Protein AF-A0A5C6N2L9-F1 (afdb_monomer)

Foldseek 3Di:
DDDPPCPLVVLVPDDPVVLVVCVVVPVDDPPDDPVCSVCVNVVVVVVVCCVCVVVVDDPPDPPDDDDQDDPNHGDDVVVVVVCVVCVCVVVVVVVVVVVCVVVVVVVVVVVVVVVVVVVVVVVVVVVVVVVVVVVVVVVVVVVVVVVDDDDPPPPVPPPDDDDDDDDD

Organism: NCBI:txid433684

Radius of gyration: 54.9 Å; Cα contacts (8 Å, |Δi|>4): 25; chains: 1; bounding box: 140×60×116 Å

InterPro domains:
  IPR000407 Nucleoside phosphatase GDA1/CD39 [PF01150] (8-91)
  IPR000407 Nucleoside phosphatase GDA1/CD39 [PTHR11782] (9-87)

Secondary structure (DSSP, 8-state):
------HHHHHHHS-HHHHHHHHHTT-S-TT--HHHHHHHHHHHHHHHHIIIIIS---TT-TT----SEETTEE--HHHHHHHHHTTTHHHHHHHHHHHHHHHHHHHHHHHHHHHHHHHHHHHHHHHHHHHHHHHHHHHHHHHHHHTS----TTSGGGS----PPP--

Solvent-accessible surface area (backbone atoms only — not comparable to full-atom values): 10500 Å² total; per-residue (Å²): 135,84,85,82,83,44,72,63,62,58,56,60,70,49,58,67,66,61,55,50,50,42,50,76,70,59,76,55,64,95,85,66,45,74,69,54,64,70,43,44,53,57,53,54,52,51,51,51,44,46,41,41,71,64,69,59,44,61,95,82,60,80,85,75,77,92,74,78,53,60,94,91,34,72,81,57,68,63,60,56,51,50,53,64,74,49,63,59,57,70,54,52,57,58,50,50,55,56,52,50,60,65,49,50,64,54,50,55,59,52,54,58,55,53,50,53,52,53,51,51,52,51,53,54,53,51,49,51,52,51,51,50,52,51,49,49,49,50,49,51,50,50,52,47,64,73,59,56,92,76,80,75,82,75,72,69,77,79,75,80,81,89,83,87,83,83,89,135

Sequence (168 aa):
MGHKTCSRKDYCSTQWKTLRERFHSGLYASHADLHRLKYQCFKSAWMYEVLHSGFSFPAGYKNLKTALLVYDKEVQWTLGAILYRTRFLPLRDIQQDSLRGVHSHWRHSFFVNNHYLFLACFFIVLLSIILYVLRLRRIHRRSAQLYTPSSVPWLEAGLRSPTLPVSL

Structure (mmCIF, N/CA/C/O backbone):
data_AF-A0A5C6N2L9-F1
#
_entry.id   AF-A0A5C6N2L9-F1
#
loop_
_atom_site.group_PDB
_atom_site.id
_atom_site.type_symbol
_atom_site.label_atom_id
_atom_site.label_alt_id
_atom_site.label_comp_id
_atom_site.label_asym_id
_atom_site.label_entity_id
_atom_site.label_seq_id
_atom_site.pdbx_PDB_ins_code
_atom_site.Cartn_x
_atom_site.Cartn_y
_atom_site.Cartn_z
_atom_site.occupancy
_atom_site.B_iso_or_equiv
_atom_site.auth_seq_id
_atom_site.auth_comp_id
_atom_site.auth_asym_id
_atom_site.auth_atom_id
_atom_site.pdbx_PDB_model_num
ATOM 1 N N . MET A 1 1 ? -24.806 -21.849 20.744 1.00 31.11 1 MET A N 1
ATOM 2 C CA . MET A 1 1 ? -23.356 -21.553 20.833 1.00 31.11 1 MET A CA 1
ATOM 3 C C . MET A 1 1 ? -23.140 -20.076 20.533 1.00 31.11 1 MET A C 1
ATOM 5 O O . MET A 1 1 ? -23.428 -19.640 19.429 1.00 31.11 1 MET A O 1
ATOM 9 N N . GLY A 1 2 ? -22.788 -19.288 21.552 1.00 33.97 2 GLY A N 1
ATOM 10 C CA . GLY A 1 2 ? -22.858 -17.824 21.519 1.00 33.97 2 GLY A CA 1
ATOM 11 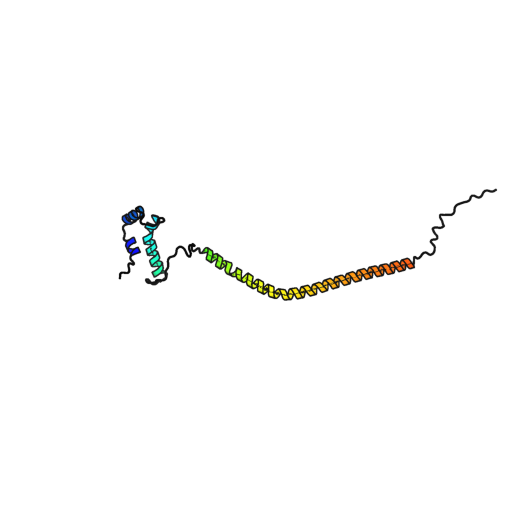C C . GLY A 1 2 ? -21.737 -17.166 20.716 1.00 33.97 2 GLY A C 1
ATOM 12 O O . GLY A 1 2 ? -20.567 -17.255 21.081 1.00 33.97 2 GLY A O 1
ATOM 13 N N . HIS A 1 3 ? -22.112 -16.445 19.661 1.00 37.03 3 HIS A N 1
ATOM 14 C CA . HIS A 1 3 ? -21.251 -15.472 18.997 1.00 37.03 3 HIS A CA 1
ATOM 15 C C . HIS A 1 3 ? -20.959 -14.314 19.967 1.00 37.03 3 HIS A C 1
ATOM 17 O O . HIS A 1 3 ? -21.751 -13.385 20.102 1.00 37.03 3 HIS A O 1
ATOM 23 N N . LYS A 1 4 ? -19.821 -14.356 20.669 1.00 39.03 4 LYS A N 1
ATOM 24 C CA . LYS A 1 4 ? -19.314 -13.210 21.437 1.00 39.03 4 LYS A CA 1
ATOM 25 C C . LYS A 1 4 ? -18.747 -12.156 20.478 1.00 39.03 4 LYS A C 1
ATOM 27 O O . LYS A 1 4 ? -17.543 -12.074 20.277 1.00 39.03 4 LYS A O 1
ATOM 32 N N . THR A 1 5 ? -19.606 -11.318 19.907 1.00 44.16 5 THR A N 1
ATOM 33 C CA . THR A 1 5 ? -19.215 -10.102 19.164 1.00 44.16 5 THR A CA 1
ATOM 34 C C . THR A 1 5 ? -19.224 -8.849 20.056 1.00 44.16 5 THR A C 1
ATOM 36 O O . THR A 1 5 ? -19.553 -7.757 19.595 1.00 44.16 5 THR A O 1
ATOM 39 N N . CYS A 1 6 ? -18.881 -8.977 21.345 1.00 53.44 6 CYS A N 1
ATOM 40 C CA . CYS A 1 6 ? -19.009 -7.886 22.326 1.00 53.44 6 CYS A CA 1
ATOM 41 C C . CYS A 1 6 ? -17.710 -7.132 22.669 1.00 53.44 6 CYS A C 1
ATOM 43 O O . CYS A 1 6 ? -17.770 -6.152 23.398 1.00 53.44 6 CYS A O 1
ATOM 45 N N . SER A 1 7 ? -16.556 -7.464 22.074 1.00 73.38 7 SER A N 1
ATOM 46 C CA . SER A 1 7 ? -15.261 -6.855 22.453 1.00 73.38 7 SER A CA 1
ATOM 47 C C . SER A 1 7 ? -15.234 -5.311 22.417 1.00 73.38 7 SER A C 1
ATOM 49 O O . SER A 1 7 ? -14.683 -4.690 23.324 1.00 73.38 7 SER A O 1
ATOM 51 N N . ARG A 1 8 ? -15.878 -4.663 21.431 1.00 85.44 8 ARG A N 1
ATOM 52 C CA . ARG A 1 8 ? -15.976 -3.189 21.377 1.00 85.44 8 ARG A CA 1
ATOM 53 C C . ARG A 1 8 ? -16.974 -2.624 22.388 1.00 85.44 8 ARG A C 1
ATOM 55 O O . ARG A 1 8 ? -16.674 -1.633 23.048 1.00 85.44 8 ARG A O 1
ATOM 62 N N . LYS A 1 9 ? -18.176 -3.207 22.448 1.00 85.62 9 LYS A N 1
ATOM 63 C CA . LYS A 1 9 ? -19.269 -2.715 23.301 1.00 85.62 9 LYS A CA 1
ATOM 64 C C . LYS A 1 9 ? -18.861 -2.792 24.772 1.00 85.62 9 LYS A C 1
ATOM 66 O O . LYS A 1 9 ? -18.975 -1.787 25.461 1.00 85.62 9 LYS A O 1
ATOM 71 N N . ASP A 1 10 ? -18.259 -3.909 25.174 1.00 88.19 10 ASP A N 1
ATOM 72 C CA . ASP A 1 10 ? -17.764 -4.145 26.533 1.00 88.19 10 ASP A CA 1
ATOM 73 C C . ASP A 1 10 ? -16.621 -3.185 26.902 1.00 88.19 10 ASP A C 1
ATOM 75 O O . ASP A 1 10 ? -16.559 -2.662 28.016 1.00 88.19 10 ASP A O 1
ATOM 79 N N . TYR A 1 11 ? -15.718 -2.903 25.954 1.00 88.06 11 TYR A N 1
ATOM 80 C CA . TYR A 1 11 ? -14.638 -1.940 26.165 1.00 88.06 11 TYR A CA 1
ATOM 81 C C . TYR A 1 11 ? -15.181 -0.516 26.361 1.00 88.06 11 TYR A C 1
ATOM 83 O O . TYR A 1 11 ? -14.800 0.164 27.310 1.00 88.06 11 TYR A O 1
ATOM 91 N N . CYS A 1 12 ? -16.097 -0.074 25.494 1.00 89.75 12 CYS A N 1
ATOM 92 C CA . CYS A 1 12 ? -16.694 1.262 25.555 1.00 89.75 12 CYS A CA 1
ATOM 93 C C . CYS A 1 12 ? -17.600 1.473 26.780 1.00 89.75 12 CYS A C 1
ATOM 95 O O . CYS A 1 12 ? -17.734 2.605 27.233 1.00 89.75 12 CYS A O 1
ATOM 97 N N . SER A 1 13 ? -18.219 0.416 27.315 1.00 91.19 13 SER A N 1
ATOM 98 C CA . SER A 1 13 ? -19.057 0.490 28.519 1.00 91.19 13 SER A CA 1
ATOM 99 C C . SER A 1 13 ? -18.264 0.406 29.827 1.00 91.19 13 SER A C 1
ATOM 101 O O . SER A 1 13 ? -18.832 0.600 30.900 1.00 91.19 13 SER A O 1
ATOM 103 N N . THR A 1 14 ? -16.965 0.094 29.773 1.00 90.56 14 THR A N 1
ATOM 104 C CA . THR A 1 14 ? -16.119 0.026 30.969 1.00 90.56 14 THR A CA 1
ATOM 105 C C . THR A 1 14 ? -15.788 1.437 31.462 1.00 90.56 14 THR A C 1
ATOM 107 O O . THR A 1 14 ? -15.402 2.309 30.683 1.00 90.56 14 THR A O 1
ATOM 110 N N . GLN A 1 15 ? -15.891 1.667 32.774 1.00 91.94 15 GLN A N 1
ATOM 111 C CA . GLN A 1 15 ? -15.541 2.958 33.364 1.00 91.94 15 GLN A CA 1
ATOM 112 C C . GLN A 1 15 ? -14.067 3.311 33.126 1.00 91.94 15 GLN A C 1
ATOM 114 O O . GLN A 1 15 ? -13.169 2.476 33.253 1.00 91.94 15 GLN A O 1
ATOM 119 N N . TRP A 1 16 ? -13.809 4.592 32.859 1.00 89.69 16 TRP A N 1
ATOM 120 C CA . TRP A 1 16 ? -12.464 5.097 32.579 1.00 89.69 16 TRP A CA 1
ATOM 121 C C . TRP A 1 16 ? -11.453 4.818 33.703 1.00 89.69 16 TRP A C 1
ATOM 123 O O . TRP A 1 16 ? -10.299 4.504 33.417 1.00 89.69 16 TRP A O 1
ATOM 133 N N . LYS A 1 17 ? -11.884 4.877 34.972 1.00 90.38 17 LYS A N 1
ATOM 134 C CA . LYS A 1 17 ? -11.036 4.542 36.129 1.00 90.38 17 LYS A CA 1
ATOM 135 C C . LYS A 1 17 ? -10.517 3.105 36.039 1.00 90.38 17 LYS A C 1
ATOM 137 O O . LYS A 1 17 ? -9.310 2.897 36.047 1.00 90.38 17 LYS A O 1
ATOM 142 N N . THR A 1 18 ? -11.414 2.148 35.806 1.00 89.69 18 THR A N 1
ATOM 143 C CA . THR A 1 18 ? -11.075 0.729 35.634 1.00 89.69 18 THR A CA 1
ATOM 144 C C . THR A 1 18 ? -10.181 0.488 34.416 1.00 89.69 18 THR A C 1
ATOM 146 O O . THR A 1 18 ? -9.257 -0.319 34.475 1.00 89.69 18 THR A O 1
ATOM 149 N N . LEU A 1 19 ? -10.414 1.190 33.300 1.00 87.50 19 LEU A N 1
ATOM 150 C CA . LEU A 1 19 ? -9.546 1.094 32.118 1.00 87.50 19 LEU A CA 1
ATOM 151 C C . LEU A 1 19 ? -8.124 1.579 32.418 1.00 87.50 19 LEU A C 1
ATOM 153 O O . LEU A 1 19 ? -7.161 0.943 31.989 1.00 87.50 19 LEU A O 1
ATOM 157 N N . ARG A 1 20 ? -7.996 2.679 33.165 1.00 87.81 20 ARG A N 1
ATOM 158 C CA . ARG A 1 20 ? -6.713 3.254 33.575 1.00 87.81 20 ARG A CA 1
ATOM 159 C C . ARG A 1 20 ? -5.994 2.371 34.600 1.00 87.81 20 ARG A C 1
ATOM 161 O O . ARG A 1 20 ? -4.796 2.166 34.468 1.00 87.81 20 ARG A O 1
ATOM 168 N N . GLU A 1 21 ? -6.705 1.796 35.563 1.00 89.00 21 GLU A N 1
ATOM 169 C CA . GLU A 1 21 ? -6.143 0.823 36.513 1.00 89.00 21 GLU A CA 1
ATOM 170 C C . GLU A 1 21 ? -5.583 -0.407 35.791 1.00 89.00 21 GLU A C 1
ATOM 172 O O . GLU A 1 21 ? -4.426 -0.759 36.000 1.00 89.00 21 GLU A O 1
ATOM 177 N N . ARG A 1 22 ? -6.348 -0.992 34.854 1.00 86.38 22 ARG A N 1
ATOM 178 C CA . ARG A 1 22 ? -5.884 -2.109 34.006 1.00 86.38 22 ARG A CA 1
ATOM 179 C C . ARG A 1 22 ? -4.661 -1.743 33.163 1.00 86.38 22 ARG A C 1
ATOM 181 O O . ARG A 1 22 ? -3.830 -2.592 32.856 1.00 86.38 22 ARG A O 1
ATOM 188 N N . PHE A 1 23 ? -4.563 -0.478 32.765 1.00 85.44 23 PHE A N 1
ATOM 189 C CA . PHE A 1 23 ? -3.406 0.036 32.047 1.00 85.44 23 PHE A CA 1
ATOM 190 C C . PHE A 1 23 ? -2.163 0.096 32.928 1.00 85.44 23 PHE A C 1
ATOM 192 O O . PHE A 1 23 ? -1.119 -0.422 32.541 1.00 85.44 23 PHE A O 1
ATOM 199 N N . HIS A 1 24 ? -2.291 0.644 34.135 1.00 82.75 24 HIS A N 1
ATOM 200 C CA . HIS A 1 24 ? -1.194 0.690 35.099 1.00 82.75 24 HIS A CA 1
ATOM 201 C C . HIS A 1 24 ? -0.770 -0.698 35.592 1.00 82.75 24 HIS A C 1
ATOM 203 O O . HIS A 1 24 ? 0.404 -0.896 35.883 1.00 82.75 24 HIS A O 1
ATOM 209 N N . SER A 1 25 ? -1.683 -1.671 35.629 1.00 84.94 25 SER A N 1
ATOM 210 C CA . SER A 1 25 ? -1.371 -3.058 35.984 1.00 84.94 25 SER A CA 1
ATOM 211 C C . SER A 1 25 ? -0.763 -3.879 34.836 1.00 84.94 25 SER A C 1
ATOM 213 O O . SER A 1 25 ? -0.617 -5.090 34.976 1.00 84.94 25 SER A O 1
ATOM 215 N N . GLY A 1 26 ? -0.456 -3.264 33.686 1.00 80.56 26 GLY A N 1
ATOM 216 C CA . GLY A 1 26 ? 0.231 -3.926 32.572 1.00 80.56 26 GLY A CA 1
ATOM 217 C C . GLY A 1 26 ? -0.613 -4.930 31.777 1.00 80.56 26 GLY A C 1
ATOM 218 O O . GLY A 1 26 ? -0.050 -5.779 31.095 1.00 80.56 26 GLY A O 1
ATOM 219 N N . LEU A 1 27 ? -1.953 -4.858 31.827 1.00 78.44 27 LEU A N 1
ATOM 220 C CA . LEU A 1 27 ? -2.828 -5.789 31.086 1.00 78.44 27 LEU A CA 1
ATOM 221 C C . LEU A 1 27 ? -2.903 -5.526 29.569 1.00 78.44 27 LEU A C 1
ATOM 223 O O . LEU A 1 27 ? -3.521 -6.308 28.845 1.00 78.44 27 LEU A O 1
ATOM 227 N N . TYR A 1 28 ? -2.320 -4.433 29.074 1.00 78.25 28 TYR A N 1
ATOM 228 C CA . TYR A 1 28 ? -2.275 -4.118 27.645 1.00 78.25 28 TYR A CA 1
ATOM 229 C C . TYR A 1 28 ? -0.873 -4.333 27.076 1.00 78.25 28 TYR A C 1
ATOM 231 O O . TYR A 1 28 ? 0.113 -4.379 27.805 1.00 78.25 28 TYR A O 1
ATOM 239 N N . ALA A 1 29 ? -0.787 -4.459 25.750 1.00 71.75 29 ALA A N 1
ATOM 240 C CA . ALA A 1 29 ? 0.487 -4.615 25.061 1.00 71.75 29 ALA A CA 1
ATOM 241 C C . ALA A 1 29 ? 1.459 -3.473 25.409 1.00 71.75 29 ALA A C 1
ATOM 243 O O . ALA A 1 29 ? 1.038 -2.329 25.570 1.00 71.75 29 ALA A O 1
ATOM 244 N N . SER A 1 30 ? 2.758 -3.776 25.452 1.00 64.88 30 SER A N 1
ATOM 245 C CA . SER A 1 30 ? 3.835 -2.861 25.872 1.00 64.88 30 SER A CA 1
ATOM 246 C C . SER A 1 30 ? 3.909 -1.532 25.107 1.00 64.88 30 SER A C 1
ATOM 248 O O . SER A 1 30 ? 4.495 -0.576 25.593 1.00 64.88 30 SER A O 1
ATOM 250 N N . HIS A 1 31 ? 3.302 -1.466 23.923 1.00 63.09 31 HIS A N 1
ATOM 251 C CA . HIS A 1 31 ? 3.239 -0.289 23.054 1.00 63.09 31 HIS A CA 1
ATOM 252 C C . HIS A 1 31 ? 1.917 0.495 23.178 1.00 63.09 31 HIS A C 1
ATOM 254 O O . HIS A 1 31 ? 1.601 1.343 22.338 1.00 63.09 31 HIS A O 1
ATOM 260 N N . ALA A 1 32 ? 1.051 0.139 24.125 1.00 73.56 32 ALA A N 1
ATOM 261 C CA . ALA A 1 32 ? -0.175 0.877 24.362 1.00 73.56 32 ALA A CA 1
ATOM 262 C C . ALA A 1 32 ? 0.157 2.148 25.149 1.00 73.56 32 ALA A C 1
ATOM 264 O O . ALA A 1 32 ? 0.631 2.078 26.273 1.00 73.56 32 ALA A O 1
ATOM 265 N N . ASP A 1 33 ? -0.139 3.309 24.571 1.00 79.62 33 ASP A N 1
ATOM 266 C CA . ASP A 1 33 ? -0.062 4.584 25.284 1.00 79.62 33 ASP A CA 1
ATOM 267 C C . ASP A 1 33 ? -1.429 4.974 25.853 1.00 79.62 33 ASP A C 1
ATOM 269 O O . ASP A 1 33 ? -2.481 4.587 25.327 1.00 79.62 33 ASP A O 1
ATOM 273 N N . LEU A 1 34 ? -1.445 5.856 26.857 1.00 82.25 34 LEU A N 1
ATOM 274 C CA . LEU A 1 34 ? -2.685 6.434 27.395 1.00 82.25 34 LEU A CA 1
ATOM 275 C C . LEU A 1 34 ? -3.541 7.091 26.292 1.00 82.25 34 LEU A C 1
ATOM 277 O O . LEU A 1 34 ? -4.773 7.033 26.320 1.00 82.25 34 LEU A O 1
ATOM 281 N N . HIS A 1 35 ? -2.886 7.675 25.284 1.00 83.88 35 HIS A N 1
ATOM 282 C CA . HIS A 1 35 ? -3.542 8.235 24.105 1.00 83.88 35 HIS A CA 1
ATOM 283 C C . HIS A 1 35 ? -4.296 7.161 23.306 1.00 83.88 35 HIS A C 1
ATOM 285 O O . HIS A 1 35 ? -5.447 7.360 22.911 1.00 83.88 35 HIS A O 1
ATOM 291 N N . ARG A 1 36 ? -3.684 5.987 23.110 1.00 81.56 36 ARG A N 1
ATOM 292 C CA . ARG A 1 36 ? -4.316 4.852 22.432 1.00 81.56 36 ARG A CA 1
ATOM 293 C C . ARG A 1 36 ? -5.531 4.361 23.218 1.00 81.56 36 ARG A C 1
ATOM 295 O O . ARG A 1 36 ? -6.580 4.165 22.614 1.00 81.56 36 ARG A O 1
ATOM 302 N N . LEU A 1 37 ? -5.424 4.274 24.547 1.00 84.25 37 LEU A N 1
ATOM 303 C CA . LEU A 1 37 ? -6.517 3.862 25.435 1.00 84.25 37 LEU A CA 1
ATOM 304 C C . LEU A 1 37 ? -7.732 4.804 25.346 1.00 84.25 37 LEU A C 1
ATOM 306 O O . LEU A 1 37 ? -8.866 4.339 25.208 1.00 84.25 37 LEU A O 1
ATOM 310 N N . LYS A 1 38 ? -7.493 6.124 25.366 1.00 87.44 38 LYS A N 1
ATOM 311 C CA . LYS A 1 38 ? -8.538 7.161 25.300 1.00 87.44 38 LYS A CA 1
ATOM 312 C C . LYS A 1 38 ? -9.338 7.099 23.997 1.00 87.44 38 LYS A C 1
ATOM 314 O O . LYS A 1 38 ? -10.564 7.161 24.022 1.00 87.44 38 LYS A O 1
ATOM 319 N N . TYR A 1 39 ? -8.657 6.970 22.859 1.00 88.50 39 TYR A N 1
ATOM 320 C CA . TYR A 1 39 ? -9.307 7.036 21.545 1.00 88.50 39 TYR A CA 1
ATOM 321 C C . TYR A 1 39 ? -9.756 5.681 20.995 1.00 88.50 39 TYR A C 1
ATOM 323 O O . TYR A 1 39 ? -10.388 5.641 19.942 1.00 88.50 39 TYR A O 1
ATOM 331 N N . GLN A 1 40 ? -9.480 4.576 21.687 1.00 89.19 40 GLN A N 1
ATOM 332 C CA . GLN A 1 40 ? -9.817 3.229 21.224 1.00 89.19 40 GLN A CA 1
ATOM 333 C C . GLN A 1 40 ? -11.320 3.051 20.941 1.00 89.19 40 GLN A C 1
ATOM 335 O O . GLN A 1 40 ? -11.689 2.499 19.902 1.00 89.19 40 GLN A O 1
ATOM 340 N N . CYS A 1 41 ? -12.198 3.541 21.827 1.00 91.31 41 CYS A N 1
ATOM 341 C CA . CYS A 1 41 ? -13.648 3.418 21.636 1.00 91.31 41 CYS A CA 1
ATOM 342 C C . CYS A 1 41 ? -14.120 4.200 20.399 1.00 91.31 41 CYS A C 1
ATOM 344 O O . CYS A 1 41 ? -14.814 3.652 19.545 1.00 91.31 41 CYS A O 1
ATOM 346 N N . PHE A 1 42 ? -13.663 5.447 20.253 1.00 92.75 42 PHE A N 1
ATOM 347 C CA . PHE A 1 42 ? -13.988 6.273 19.093 1.00 92.75 42 PHE A CA 1
ATOM 348 C C . PHE A 1 42 ? -13.455 5.666 17.790 1.00 92.75 42 PHE A C 1
ATOM 350 O O . PHE A 1 42 ? -14.219 5.457 16.856 1.00 92.75 42 PHE A O 1
ATOM 357 N N . LYS A 1 43 ? -12.164 5.310 17.736 1.00 93.06 43 LYS A N 1
ATOM 358 C CA . LYS A 1 43 ? -11.528 4.748 16.533 1.00 93.06 43 LYS A CA 1
ATOM 359 C C . LYS A 1 43 ? -12.191 3.450 16.081 1.00 93.06 43 LYS A C 1
ATOM 361 O O . LYS A 1 43 ? -12.364 3.245 14.886 1.00 93.06 43 LYS A O 1
ATOM 366 N N . SER A 1 44 ? -12.573 2.586 17.019 1.00 91.00 44 SER A N 1
ATOM 367 C CA . SER A 1 44 ? -13.251 1.328 16.692 1.00 91.00 44 SER A CA 1
ATOM 368 C C . SER A 1 44 ? -14.698 1.529 16.235 1.00 91.00 44 SER A C 1
ATOM 370 O O . SER A 1 44 ? -15.133 0.835 15.320 1.00 91.00 44 SER A O 1
ATOM 372 N N . ALA A 1 45 ? -15.438 2.478 16.821 1.00 92.25 45 ALA A N 1
ATOM 373 C CA . ALA A 1 45 ? -16.780 2.836 16.359 1.00 92.25 45 ALA A CA 1
ATOM 374 C C . ALA A 1 45 ? -16.742 3.488 14.968 1.00 92.25 45 ALA A C 1
ATOM 376 O O . ALA A 1 45 ? -17.488 3.086 14.083 1.00 92.25 45 ALA A O 1
ATOM 377 N N . TRP A 1 46 ? -15.812 4.419 14.755 1.00 93.69 46 TRP A N 1
ATOM 378 C CA . TRP A 1 46 ? -15.575 5.047 13.459 1.00 93.69 46 TRP A CA 1
ATOM 379 C C . TRP A 1 46 ? -15.221 4.019 12.383 1.00 93.69 46 TRP A C 1
ATOM 381 O O . TRP A 1 46 ? -15.828 4.012 11.319 1.00 93.69 46 TRP A O 1
ATOM 391 N N . MET A 1 47 ? -14.290 3.104 12.670 1.00 92.88 47 MET A N 1
ATOM 392 C CA . MET A 1 47 ? -13.907 2.048 11.729 1.00 92.88 47 MET A CA 1
ATOM 393 C C . MET A 1 47 ? -15.097 1.154 11.351 1.00 92.88 47 MET A C 1
ATOM 395 O O . MET A 1 47 ? -15.232 0.782 10.189 1.00 92.88 47 MET A O 1
ATOM 399 N N . TYR A 1 48 ? -15.969 0.829 12.312 1.00 91.38 48 TYR A N 1
ATOM 400 C CA . TYR A 1 48 ? -17.178 0.042 12.061 1.00 91.38 48 TYR A CA 1
ATOM 401 C C . TYR A 1 48 ? -18.128 0.753 11.087 1.00 91.38 48 TYR A C 1
ATOM 403 O O . TYR A 1 48 ? -18.545 0.150 10.100 1.00 91.38 48 TYR A O 1
ATOM 411 N N . GLU A 1 49 ? -18.418 2.035 11.320 1.00 93.50 49 GLU A N 1
ATOM 412 C CA . GLU A 1 49 ? -19.280 2.827 10.432 1.00 93.50 49 GLU A CA 1
ATOM 413 C C . GLU A 1 49 ? -18.655 3.035 9.050 1.00 93.50 49 GLU A C 1
ATOM 415 O O . GLU A 1 49 ? -19.322 2.857 8.035 1.00 93.50 49 GLU A O 1
ATOM 420 N N . VAL A 1 50 ? -17.357 3.337 8.976 1.00 95.25 50 VAL A N 1
ATOM 421 C CA . VAL A 1 50 ? -16.654 3.494 7.694 1.00 95.25 50 VAL A CA 1
ATOM 422 C C . VAL A 1 50 ? -16.711 2.210 6.868 1.00 95.25 50 VAL A C 1
ATOM 424 O O . VAL A 1 50 ? -16.937 2.274 5.663 1.00 95.25 50 VAL A O 1
ATOM 427 N N . LEU A 1 51 ? -16.541 1.041 7.488 1.00 93.12 51 LEU A N 1
ATOM 428 C CA . LEU A 1 51 ? -16.586 -0.234 6.773 1.00 93.12 51 LEU A CA 1
ATOM 429 C C . LEU A 1 51 ? -18.008 -0.611 6.342 1.00 93.12 51 LEU A C 1
ATOM 431 O O . LEU A 1 51 ? -18.219 -0.940 5.176 1.00 93.12 51 LEU A O 1
ATOM 435 N N . HIS A 1 52 ? -18.977 -0.578 7.258 1.00 93.19 52 HIS A N 1
ATOM 436 C CA . HIS A 1 52 ? -20.319 -1.107 6.998 1.00 93.19 52 HIS A CA 1
ATOM 437 C C . HIS A 1 52 ? -21.270 -0.092 6.366 1.00 93.19 52 HIS A C 1
ATOM 439 O O . HIS A 1 52 ? -22.018 -0.462 5.469 1.00 93.19 52 HIS A O 1
ATOM 445 N N . SER A 1 53 ? -21.224 1.168 6.793 1.00 92.62 53 SER A N 1
ATOM 446 C CA . SER A 1 53 ? -22.084 2.238 6.271 1.00 92.62 53 SER A CA 1
ATOM 447 C C . SER A 1 53 ? -21.403 3.002 5.133 1.00 92.62 53 SER A C 1
ATOM 449 O O . SER A 1 53 ? -22.054 3.366 4.161 1.00 92.62 53 SER A O 1
ATOM 451 N N . GLY A 1 54 ? -20.084 3.215 5.215 1.00 93.75 54 GLY A N 1
ATOM 452 C CA . GLY A 1 54 ? -19.310 3.902 4.175 1.00 93.75 54 GLY A CA 1
ATOM 453 C C . GLY A 1 54 ? -19.034 3.016 2.959 1.00 93.75 54 GLY A C 1
ATOM 454 O O . GLY A 1 54 ? -19.535 3.258 1.866 1.00 93.75 54 GLY A O 1
ATOM 455 N N . PHE A 1 55 ? -18.249 1.956 3.148 1.00 94.06 55 PHE A N 1
ATOM 456 C CA . PHE A 1 55 ? -17.865 1.028 2.079 1.00 94.06 55 PHE A CA 1
ATOM 457 C C . PHE A 1 55 ? -18.871 -0.110 1.843 1.00 94.06 55 PHE A C 1
ATOM 459 O O . PHE A 1 55 ? -18.626 -0.968 0.997 1.00 94.06 55 PHE A O 1
ATOM 466 N N . SER A 1 56 ? -20.000 -0.127 2.562 1.00 93.38 56 SER A N 1
ATOM 467 C CA . SER A 1 56 ? -21.074 -1.120 2.397 1.00 93.38 56 SER A CA 1
ATOM 468 C C . SER A 1 56 ? -20.624 -2.582 2.565 1.00 93.38 56 SER A C 1
ATOM 470 O O . SER A 1 56 ? -21.169 -3.490 1.933 1.00 93.38 56 SER A O 1
ATOM 472 N N . PHE A 1 57 ? -19.629 -2.851 3.421 1.00 91.75 57 PHE A N 1
ATOM 473 C CA . PHE A 1 57 ? -19.226 -4.228 3.719 1.00 91.75 57 PHE A CA 1
ATOM 474 C C . PHE A 1 57 ? -20.342 -4.970 4.474 1.00 91.75 57 PHE A C 1
ATOM 476 O O . PHE A 1 57 ? -20.866 -4.445 5.461 1.00 91.75 57 PHE A O 1
ATOM 483 N N . PRO A 1 58 ? -20.664 -6.227 4.115 1.00 91.75 58 PRO A N 1
ATOM 484 C CA . PRO A 1 58 ? -21.608 -7.032 4.882 1.00 91.75 58 PRO A CA 1
ATOM 485 C C . PRO A 1 58 ? -21.117 -7.252 6.317 1.00 91.75 58 PRO A C 1
ATOM 487 O O . PRO A 1 58 ? -19.952 -7.586 6.537 1.00 91.75 58 PRO A O 1
ATOM 490 N N . ALA A 1 59 ? -22.012 -7.153 7.301 1.00 85.19 59 ALA A N 1
ATOM 491 C CA . ALA A 1 59 ? -21.676 -7.362 8.716 1.00 85.19 59 ALA A CA 1
ATOM 492 C C . ALA A 1 59 ? -21.045 -8.743 9.005 1.00 85.19 59 ALA A C 1
ATOM 494 O O . ALA A 1 59 ? -20.249 -8.891 9.927 1.00 85.19 59 ALA A O 1
ATOM 495 N N . GLY A 1 60 ? -21.382 -9.757 8.200 1.00 85.94 60 GLY A N 1
ATOM 496 C CA . GLY A 1 60 ? -20.858 -11.121 8.314 1.00 85.94 60 GLY A CA 1
ATOM 497 C C . GLY A 1 60 ? -19.655 -11.433 7.419 1.00 85.94 60 GLY A C 1
ATOM 498 O O . GLY A 1 60 ? -19.368 -12.610 7.196 1.00 85.94 60 GLY A O 1
ATOM 499 N N . TYR A 1 61 ? -18.985 -10.430 6.846 1.00 88.19 61 TYR A N 1
ATOM 500 C CA . TYR A 1 61 ? -17.916 -10.655 5.875 1.00 88.19 61 TYR A CA 1
ATOM 501 C C . TYR A 1 61 ? 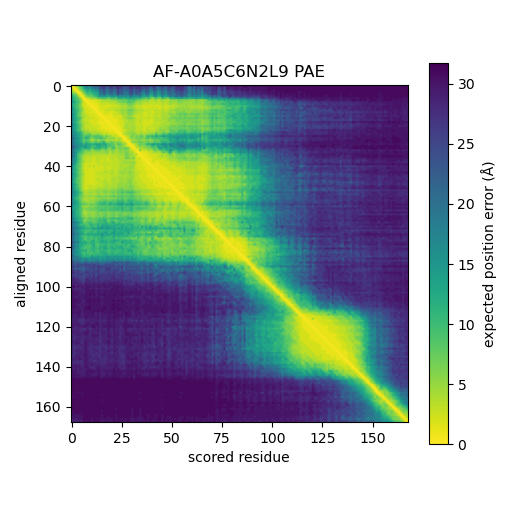-16.663 -11.270 6.523 1.00 88.19 61 TYR A C 1
ATOM 503 O O . TYR A 1 61 ? -15.973 -10.637 7.318 1.00 88.19 61 TYR A O 1
ATOM 511 N N . LYS A 1 62 ? -16.352 -12.522 6.164 1.00 86.56 62 LYS A N 1
ATOM 512 C CA . LYS A 1 62 ? -15.275 -13.318 6.788 1.00 86.56 62 LYS A CA 1
ATOM 513 C C . LYS A 1 62 ? -13.891 -13.123 6.162 1.00 86.56 62 LYS A C 1
ATOM 515 O O . LYS A 1 62 ? -12.899 -13.556 6.739 1.00 86.56 62 LYS A O 1
ATOM 520 N N . ASN A 1 63 ? -13.813 -12.483 4.997 1.00 87.69 63 ASN A N 1
ATOM 521 C CA . ASN A 1 63 ? -12.562 -12.337 4.245 1.00 87.69 63 ASN A CA 1
ATOM 522 C C . ASN A 1 63 ? -11.832 -11.013 4.533 1.00 87.69 63 ASN A C 1
ATOM 524 O O . ASN A 1 63 ? -10.829 -10.717 3.888 1.00 87.69 63 ASN A O 1
ATOM 528 N N . LEU A 1 64 ? -12.310 -10.206 5.488 1.00 86.12 64 LEU A N 1
ATOM 529 C CA . LEU A 1 64 ? -11.593 -9.016 5.942 1.00 86.12 64 LEU A CA 1
ATOM 530 C C . LEU A 1 64 ? -10.496 -9.432 6.927 1.00 86.12 64 LEU A C 1
ATOM 532 O O . LEU A 1 64 ? -10.783 -9.961 8.000 1.00 86.12 64 LEU A O 1
ATOM 536 N N . LYS A 1 65 ? -9.236 -9.172 6.572 1.00 87.44 65 LYS A N 1
ATOM 537 C CA . LYS A 1 65 ? -8.077 -9.407 7.439 1.00 87.44 65 LYS A CA 1
ATOM 538 C C . LYS A 1 65 ? -7.378 -8.083 7.720 1.00 87.44 65 LYS A C 1
ATOM 540 O O . LYS A 1 65 ? -6.941 -7.408 6.794 1.00 87.44 65 LYS A O 1
ATOM 545 N N . THR A 1 66 ? -7.256 -7.718 8.992 1.00 85.94 66 THR A N 1
ATOM 546 C CA . THR A 1 66 ? -6.428 -6.583 9.413 1.00 85.94 66 THR A CA 1
ATOM 547 C C . THR A 1 66 ? -4.976 -7.040 9.503 1.00 85.94 66 THR A C 1
ATOM 549 O O . THR A 1 66 ? -4.672 -7.933 10.292 1.00 85.94 66 THR A O 1
ATOM 552 N N . ALA A 1 67 ? -4.084 -6.441 8.721 1.00 84.50 67 ALA A N 1
ATOM 553 C CA . ALA A 1 67 ? -2.656 -6.744 8.740 1.00 84.50 67 ALA A CA 1
ATOM 554 C C . ALA A 1 67 ? -1.852 -5.449 8.891 1.00 84.50 67 ALA A C 1
ATOM 556 O O . ALA A 1 67 ? -2.160 -4.452 8.243 1.00 84.50 67 ALA A O 1
ATOM 557 N N . LEU A 1 68 ? -0.838 -5.476 9.759 1.00 79.06 68 LEU A N 1
ATOM 558 C CA . LEU A 1 68 ? 0.154 -4.402 9.885 1.00 79.06 68 LEU A CA 1
ATOM 559 C C . LEU A 1 68 ? 1.404 -4.708 9.045 1.00 79.06 68 LEU A C 1
ATOM 561 O O . LEU A 1 68 ? 1.976 -3.813 8.431 1.00 79.06 68 LEU A O 1
ATOM 565 N N . LEU A 1 69 ? 1.793 -5.985 8.992 1.00 82.50 69 LEU A N 1
ATOM 566 C CA . LEU A 1 69 ? 2.898 -6.493 8.188 1.00 82.50 69 LEU A CA 1
ATOM 567 C C . LEU A 1 69 ? 2.389 -7.583 7.244 1.00 82.50 69 LEU A C 1
ATOM 569 O O . LEU A 1 69 ? 1.493 -8.353 7.595 1.00 82.50 69 LEU A O 1
ATOM 573 N N . VAL A 1 70 ? 2.986 -7.664 6.060 1.00 83.94 70 VAL A N 1
ATOM 574 C CA . VAL A 1 70 ? 2.783 -8.745 5.093 1.00 83.94 70 VAL A CA 1
ATOM 575 C C . VAL A 1 70 ? 4.155 -9.368 4.839 1.00 83.94 70 VAL A C 1
ATOM 577 O O . VAL A 1 70 ? 5.071 -8.672 4.411 1.00 83.94 70 VAL A O 1
ATOM 580 N N . TYR A 1 71 ? 4.316 -10.658 5.161 1.00 83.62 71 TYR A N 1
ATOM 581 C CA . TYR A 1 71 ? 5.614 -11.360 5.159 1.00 83.62 71 TYR A CA 1
ATOM 582 C C . TYR A 1 71 ? 6.702 -10.658 5.998 1.00 83.62 71 TYR A C 1
ATOM 584 O O . TYR A 1 71 ? 7.825 -10.473 5.536 1.00 83.62 71 TYR A O 1
ATOM 592 N N . ASP A 1 72 ? 6.348 -10.200 7.206 1.00 82.94 72 ASP A N 1
ATOM 593 C CA . ASP A 1 72 ? 7.242 -9.464 8.123 1.00 82.94 72 ASP A CA 1
ATOM 594 C C . ASP A 1 72 ? 7.839 -8.172 7.538 1.00 82.94 72 ASP A C 1
ATOM 596 O O . ASP A 1 72 ? 8.830 -7.631 8.036 1.00 82.94 72 ASP A O 1
ATOM 600 N N . LYS A 1 73 ? 7.219 -7.647 6.477 1.00 83.00 73 LYS A N 1
ATOM 601 C CA . LYS A 1 73 ? 7.536 -6.350 5.884 1.00 83.00 73 LYS A CA 1
ATOM 602 C C . LYS A 1 73 ? 6.345 -5.418 6.026 1.00 83.00 73 LYS A C 1
ATOM 604 O O . LYS A 1 73 ? 5.192 -5.815 5.856 1.00 83.00 73 LYS A O 1
ATOM 609 N N . GLU A 1 74 ? 6.631 -4.167 6.359 1.00 85.25 74 GLU A N 1
ATOM 610 C CA . GLU A 1 74 ? 5.615 -3.124 6.397 1.00 85.25 74 GLU A CA 1
ATOM 611 C C . GLU A 1 74 ? 5.088 -2.849 4.984 1.00 85.25 74 GLU A C 1
ATOM 613 O O . GLU A 1 74 ? 5.847 -2.794 4.012 1.00 85.25 74 GLU A O 1
ATOM 618 N N . VAL A 1 75 ? 3.775 -2.670 4.867 1.00 84.00 75 VAL A N 1
ATOM 619 C CA . VAL A 1 75 ? 3.132 -2.367 3.588 1.00 84.00 75 VAL A CA 1
ATOM 620 C C . VAL A 1 75 ? 3.322 -0.885 3.274 1.00 84.00 75 VAL A C 1
ATOM 622 O O . VAL A 1 75 ? 2.566 -0.030 3.726 1.00 84.00 75 VAL A O 1
ATOM 625 N N . GLN A 1 76 ? 4.347 -0.586 2.481 1.00 88.06 76 GLN A N 1
ATOM 626 C CA . GLN A 1 76 ? 4.679 0.766 2.041 1.00 88.06 76 GLN A CA 1
ATOM 627 C C . GLN A 1 76 ? 4.113 1.039 0.638 1.00 88.06 76 GLN A C 1
ATOM 629 O O . GLN A 1 76 ? 4.425 0.338 -0.327 1.00 88.06 76 GLN A O 1
ATOM 634 N N . TRP A 1 77 ? 3.305 2.094 0.492 1.00 91.06 77 TRP A N 1
ATOM 635 C CA . TRP A 1 77 ? 2.723 2.511 -0.797 1.00 91.06 77 TRP A CA 1
ATOM 636 C C . TRP A 1 77 ? 3.785 2.972 -1.811 1.00 91.06 77 TRP A C 1
ATOM 638 O O . TRP A 1 77 ? 3.578 2.892 -3.023 1.00 91.06 77 TRP A O 1
ATOM 648 N N . THR A 1 78 ? 4.949 3.405 -1.327 1.00 92.38 78 THR A N 1
ATOM 649 C CA . THR A 1 78 ? 6.109 3.803 -2.135 1.00 92.38 78 THR A CA 1
ATOM 650 C C . THR A 1 78 ? 6.645 2.666 -2.998 1.00 92.38 78 THR A C 1
ATOM 652 O O . THR A 1 78 ? 7.030 2.918 -4.139 1.00 92.38 78 THR A O 1
ATOM 655 N N . LEU A 1 79 ? 6.609 1.414 -2.524 1.00 89.12 79 LEU A N 1
ATOM 656 C CA . LEU A 1 79 ? 7.023 0.262 -3.332 1.00 89.12 79 LEU A CA 1
ATOM 657 C C . LEU A 1 79 ? 6.126 0.107 -4.569 1.00 89.12 79 LEU A C 1
ATOM 659 O O . LEU A 1 79 ? 6.623 -0.062 -5.681 1.00 89.12 79 LEU A O 1
ATOM 663 N N . GLY A 1 80 ? 4.809 0.243 -4.389 1.00 91.88 80 GLY A N 1
ATOM 664 C CA . GLY A 1 80 ? 3.849 0.236 -5.494 1.00 91.88 80 GLY A CA 1
ATOM 665 C C . GLY A 1 80 ? 4.064 1.402 -6.462 1.00 91.88 80 GLY A C 1
ATOM 666 O O . GLY A 1 80 ? 4.006 1.215 -7.676 1.00 91.88 80 GLY A O 1
ATOM 667 N N . ALA A 1 81 ? 4.385 2.591 -5.944 1.00 93.19 81 ALA A N 1
ATOM 668 C CA . ALA A 1 81 ? 4.684 3.760 -6.768 1.00 93.19 81 ALA A CA 1
ATOM 669 C C . ALA A 1 81 ? 5.937 3.558 -7.636 1.00 93.19 81 ALA A C 1
ATOM 671 O O . ALA A 1 81 ? 5.912 3.885 -8.824 1.00 93.19 81 ALA A O 1
ATOM 672 N N . ILE A 1 82 ? 7.010 2.988 -7.074 1.00 92.38 82 ILE A N 1
ATOM 673 C CA . ILE A 1 82 ? 8.228 2.661 -7.826 1.00 92.38 82 ILE A CA 1
ATOM 674 C C . ILE A 1 82 ? 7.910 1.630 -8.907 1.00 92.38 82 ILE A C 1
ATOM 676 O O . ILE A 1 82 ? 8.222 1.882 -10.066 1.00 92.38 82 ILE A O 1
ATOM 680 N N . LEU A 1 83 ? 7.228 0.532 -8.564 1.00 90.44 83 LEU A N 1
ATOM 681 C CA . LEU A 1 83 ? 6.834 -0.504 -9.527 1.00 90.44 83 LEU A CA 1
ATOM 682 C C . LEU A 1 83 ? 5.983 0.055 -10.675 1.00 90.44 83 LEU A C 1
ATOM 684 O O . LEU A 1 83 ? 6.190 -0.290 -11.837 1.00 90.44 83 LEU A O 1
ATOM 688 N N . TYR A 1 84 ? 5.043 0.953 -10.371 1.00 91.62 84 TYR A N 1
ATOM 689 C CA . TYR A 1 84 ? 4.222 1.602 -11.389 1.00 91.62 84 TYR A CA 1
ATOM 690 C C . TYR A 1 84 ? 5.061 2.488 -12.315 1.00 91.62 84 TYR A C 1
ATOM 692 O O . TYR A 1 84 ? 4.915 2.434 -13.537 1.00 91.62 84 TYR A O 1
ATOM 700 N N . ARG A 1 85 ? 5.978 3.279 -11.746 1.00 90.06 85 ARG A N 1
ATOM 701 C CA . ARG A 1 85 ? 6.891 4.139 -12.510 1.00 90.06 85 ARG A CA 1
ATOM 702 C C . ARG A 1 85 ? 7.867 3.330 -13.363 1.00 90.06 85 ARG A C 1
ATOM 704 O O . ARG A 1 85 ? 8.189 3.765 -14.465 1.00 90.06 85 ARG A O 1
ATOM 711 N N . THR A 1 86 ? 8.314 2.166 -12.893 1.00 89.19 86 THR A N 1
ATOM 712 C CA . THR A 1 86 ? 9.295 1.327 -13.594 1.00 89.19 86 THR A CA 1
ATOM 713 C C . THR A 1 86 ? 8.682 0.281 -14.525 1.00 89.19 86 THR A C 1
ATOM 715 O O . THR A 1 86 ? 9.417 -0.488 -15.143 1.00 89.19 86 THR A O 1
ATOM 718 N N . ARG A 1 87 ? 7.357 0.278 -14.716 1.00 86.88 87 ARG A N 1
ATOM 719 C CA . ARG A 1 87 ? 6.642 -0.718 -15.534 1.00 86.88 87 ARG A CA 1
ATOM 720 C C . ARG A 1 87 ? 7.194 -0.891 -16.957 1.00 86.88 87 ARG A C 1
ATOM 722 O O . ARG A 1 87 ? 7.097 -1.978 -17.516 1.00 86.88 87 ARG A O 1
ATOM 729 N N . PHE A 1 88 ? 7.766 0.160 -17.545 1.00 81.75 88 PHE A N 1
ATOM 730 C CA . PHE A 1 88 ? 8.288 0.143 -18.918 1.00 81.75 88 PHE A CA 1
ATOM 731 C C . PHE A 1 88 ? 9.782 -0.193 -19.034 1.00 81.75 88 PHE A C 1
ATOM 733 O O . PHE A 1 88 ? 10.281 -0.307 -20.151 1.00 81.75 88 PHE A O 1
ATOM 740 N N . LEU A 1 89 ? 10.507 -0.373 -17.924 1.00 76.88 89 LEU A N 1
ATOM 741 C CA . LEU A 1 89 ? 11.906 -0.821 -17.966 1.00 76.88 89 LEU A CA 1
ATOM 742 C C . LEU A 1 89 ? 12.072 -2.172 -18.688 1.00 76.88 89 LEU A C 1
ATOM 744 O O . LEU A 1 89 ? 12.858 -2.210 -19.629 1.00 76.88 89 LEU A O 1
ATOM 748 N N . PRO A 1 90 ? 11.305 -3.236 -18.374 1.00 63.91 90 PRO A N 1
ATOM 749 C CA . PRO A 1 90 ? 11.459 -4.517 -19.073 1.00 63.91 90 PRO A CA 1
ATOM 750 C C . PRO A 1 90 ? 11.030 -4.466 -20.550 1.00 63.91 90 PRO A C 1
ATOM 752 O O . PRO A 1 90 ? 11.453 -5.295 -21.349 1.00 63.91 90 PRO A O 1
ATOM 755 N N . LEU A 1 91 ? 10.210 -3.483 -20.945 1.00 58.69 91 LEU A N 1
ATOM 756 C CA . LEU A 1 91 ? 9.807 -3.300 -22.345 1.00 58.69 91 LEU A CA 1
ATOM 757 C C . LEU A 1 91 ? 10.914 -2.655 -23.193 1.00 58.69 91 LEU A C 1
ATOM 759 O O . LEU A 1 91 ? 10.977 -2.899 -24.398 1.00 58.69 91 LEU A O 1
ATOM 763 N N . ARG A 1 92 ? 11.809 -1.868 -22.581 1.00 60.03 92 ARG A N 1
ATOM 764 C CA . ARG A 1 92 ? 12.989 -1.323 -23.269 1.00 60.03 92 ARG A CA 1
ATOM 765 C C . ARG A 1 92 ? 13.958 -2.422 -23.695 1.00 60.03 92 ARG A C 1
ATOM 767 O O . ARG A 1 92 ? 14.462 -2.349 -24.812 1.00 60.03 92 ARG A O 1
ATOM 774 N N . ASP A 1 93 ? 14.160 -3.436 -22.858 1.00 60.19 93 ASP A N 1
ATOM 775 C CA . ASP A 1 93 ? 15.070 -4.541 -23.175 1.00 60.19 93 ASP A CA 1
ATOM 776 C C . ASP A 1 93 ? 14.538 -5.391 -24.345 1.00 60.19 93 ASP A C 1
ATOM 778 O O . ASP A 1 93 ? 15.266 -5.636 -25.306 1.00 60.19 93 ASP A O 1
ATOM 782 N N . ILE A 1 94 ? 13.237 -5.715 -24.363 1.00 60.34 94 ILE A N 1
ATOM 783 C CA . ILE A 1 94 ? 12.607 -6.474 -25.465 1.00 60.34 94 ILE A CA 1
ATOM 784 C C . ILE A 1 94 ? 12.652 -5.695 -26.793 1.00 60.34 94 ILE A C 1
ATOM 786 O O . ILE A 1 94 ? 12.934 -6.259 -27.854 1.00 60.34 94 ILE A O 1
ATOM 790 N N . GLN A 1 95 ? 12.393 -4.383 -26.763 1.00 59.22 95 GLN A N 1
ATOM 791 C CA . GLN A 1 95 ? 12.420 -3.569 -27.979 1.00 59.22 95 GLN A CA 1
ATOM 792 C C . GLN A 1 95 ? 13.838 -3.414 -28.535 1.00 59.22 95 GLN A C 1
ATOM 794 O O . GLN A 1 95 ? 14.011 -3.406 -29.757 1.00 59.22 95 GLN A O 1
ATOM 799 N N . GLN A 1 96 ? 14.847 -3.328 -27.664 1.00 58.12 96 GLN A N 1
ATOM 800 C CA . GLN A 1 96 ? 16.244 -3.235 -28.072 1.00 58.12 96 GLN A CA 1
ATOM 801 C C . GLN A 1 96 ? 16.715 -4.499 -28.804 1.00 58.12 96 GLN A C 1
ATOM 803 O O . GLN A 1 96 ? 17.410 -4.376 -29.814 1.00 58.12 96 GLN A O 1
ATOM 808 N N . ASP A 1 97 ? 16.281 -5.687 -28.382 1.00 57.66 97 ASP A N 1
ATOM 809 C CA . ASP A 1 97 ? 16.573 -6.932 -29.101 1.00 57.66 97 ASP A CA 1
ATOM 810 C C . ASP A 1 97 ? 15.867 -6.995 -30.466 1.00 57.66 97 ASP A C 1
ATOM 812 O O . ASP A 1 97 ? 16.494 -7.356 -31.467 1.00 57.66 97 ASP A O 1
ATOM 816 N N . SER A 1 98 ? 14.613 -6.532 -30.567 1.00 59.25 98 SER A N 1
ATOM 817 C CA . SER A 1 98 ? 13.918 -6.453 -31.866 1.00 59.25 98 SER A CA 1
ATOM 818 C C . SER A 1 98 ? 14.573 -5.446 -32.831 1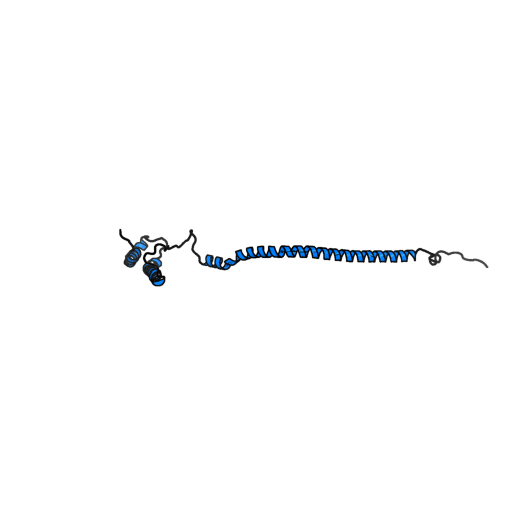.00 59.25 98 SER A C 1
ATOM 820 O O . SER A 1 98 ? 14.743 -5.731 -34.018 1.00 59.25 98 SER A O 1
ATOM 822 N N . LEU A 1 99 ? 15.024 -4.289 -32.325 1.00 57.66 99 LEU A N 1
ATOM 823 C CA . LEU A 1 99 ? 15.696 -3.255 -33.119 1.00 57.66 99 LEU A CA 1
ATOM 824 C C . LEU A 1 99 ? 17.110 -3.678 -33.540 1.00 57.66 99 LEU A C 1
ATOM 826 O O . LEU A 1 99 ? 17.548 -3.345 -34.645 1.00 57.66 99 LEU A O 1
ATOM 830 N N . ARG A 1 100 ? 17.820 -4.449 -32.706 1.00 56.75 100 ARG A N 1
ATOM 831 C CA . ARG A 1 100 ? 19.117 -5.050 -33.059 1.00 56.75 100 ARG A CA 1
ATOM 832 C C . ARG A 1 100 ? 18.989 -6.100 -34.163 1.00 56.75 100 ARG A C 1
ATOM 834 O O . ARG A 1 100 ? 19.845 -6.131 -35.049 1.00 56.75 100 ARG A O 1
ATOM 841 N N . GLY A 1 101 ? 17.910 -6.885 -34.169 1.00 57.47 101 GLY A N 1
ATOM 842 C CA . GLY A 1 101 ? 17.606 -7.835 -35.244 1.00 57.47 101 GLY A CA 1
ATOM 843 C C . GLY A 1 101 ? 17.487 -7.160 -36.616 1.00 57.47 101 GLY A C 1
ATOM 844 O O . GLY A 1 101 ? 18.136 -7.587 -37.569 1.00 57.47 101 GLY A O 1
ATOM 845 N N . VAL A 1 102 ? 16.758 -6.041 -36.706 1.00 58.00 102 VAL A N 1
ATOM 846 C CA . VAL A 1 102 ? 16.505 -5.328 -37.976 1.00 58.00 102 VAL A CA 1
ATOM 847 C C . VAL A 1 102 ? 17.742 -4.585 -38.506 1.00 58.00 102 VAL A C 1
ATOM 849 O O . VAL A 1 102 ? 17.966 -4.534 -39.715 1.00 58.00 102 VAL A O 1
ATOM 852 N N . HIS A 1 103 ? 18.589 -4.031 -37.634 1.00 55.72 103 HIS A N 1
ATOM 853 C CA . HIS A 1 103 ? 19.779 -3.278 -38.061 1.00 55.72 103 HIS A CA 1
ATOM 854 C C . HIS A 1 103 ? 20.980 -4.156 -38.457 1.00 55.72 103 HIS A C 1
ATOM 856 O O . HIS A 1 103 ? 21.882 -3.680 -39.151 1.00 55.72 103 HIS A O 1
ATOM 862 N N . SER A 1 104 ? 21.008 -5.426 -38.041 1.00 56.00 104 SER A N 1
ATOM 863 C CA . SER A 1 104 ? 22.109 -6.354 -38.341 1.00 56.00 104 SER A CA 1
ATOM 864 C C . SER A 1 104 ? 22.222 -6.681 -39.839 1.00 56.00 104 SER A C 1
ATOM 866 O O . SER A 1 104 ? 23.320 -6.637 -40.398 1.00 56.00 104 SER A O 1
ATOM 868 N N . HIS A 1 105 ? 21.089 -6.891 -40.517 1.00 56.59 105 HIS A N 1
ATOM 869 C CA . HIS A 1 105 ? 21.045 -7.222 -41.945 1.00 56.59 105 HIS A CA 1
ATOM 870 C C . HIS A 1 105 ? 21.472 -6.040 -42.835 1.00 56.59 105 HIS A C 1
ATOM 872 O O . HIS A 1 105 ? 22.191 -6.210 -43.819 1.00 56.59 105 HIS A O 1
ATOM 878 N N . TRP A 1 106 ? 21.111 -4.811 -42.452 1.00 53.34 106 TRP A N 1
ATOM 879 C CA . TRP A 1 106 ? 21.529 -3.599 -43.163 1.00 53.34 106 TRP A CA 1
ATOM 880 C C . TRP A 1 106 ? 23.000 -3.257 -42.911 1.00 53.34 106 TRP A C 1
ATOM 882 O O . TRP A 1 106 ? 23.726 -2.938 -43.852 1.00 53.34 106 TRP A O 1
ATOM 892 N N . ARG A 1 107 ? 23.488 -3.379 -41.668 1.00 54.09 107 ARG A N 1
ATOM 893 C CA . ARG A 1 107 ? 24.896 -3.097 -41.349 1.00 54.09 107 ARG A CA 1
ATOM 894 C C . ARG A 1 107 ? 25.858 -4.013 -42.095 1.00 54.09 107 ARG A C 1
ATOM 896 O O . ARG A 1 107 ? 26.858 -3.507 -42.586 1.00 54.09 107 ARG A O 1
ATOM 903 N N . HIS A 1 108 ? 25.555 -5.301 -42.254 1.00 54.81 108 HIS A N 1
ATOM 904 C CA . HIS A 1 108 ? 26.435 -6.201 -43.003 1.00 54.81 108 HIS A CA 1
ATOM 905 C C . HIS A 1 108 ? 26.467 -5.863 -44.507 1.00 54.81 108 HIS A C 1
ATOM 907 O O . HIS A 1 108 ? 27.534 -5.877 -45.115 1.00 54.81 108 HIS A O 1
ATOM 913 N N . SER A 1 109 ? 25.337 -5.458 -45.099 1.00 54.22 109 SER A N 1
ATOM 914 C CA . SER A 1 109 ? 25.284 -5.043 -46.511 1.00 54.22 109 SER A CA 1
ATOM 915 C C . SER A 1 109 ? 25.997 -3.706 -46.777 1.00 54.22 109 SER A C 1
ATOM 917 O O . SER A 1 109 ? 26.625 -3.543 -47.822 1.00 54.22 109 SER A O 1
ATOM 919 N N . PHE A 1 110 ? 25.950 -2.751 -45.840 1.00 53.91 110 PHE A N 1
ATOM 920 C CA . PHE A 1 110 ? 26.660 -1.472 -45.973 1.00 53.91 110 PHE A CA 1
ATOM 921 C C . PHE A 1 110 ? 28.157 -1.576 -45.661 1.00 53.91 110 PHE A C 1
ATOM 923 O O . PHE A 1 110 ? 28.950 -0.876 -46.288 1.00 53.91 110 PHE A O 1
ATOM 930 N N . PHE A 1 111 ? 28.575 -2.425 -44.719 1.00 52.22 111 PHE A N 1
ATOM 931 C CA . PHE A 1 111 ? 29.993 -2.550 -44.356 1.00 52.22 111 PHE A CA 1
ATOM 932 C C . PHE A 1 111 ? 30.812 -3.187 -45.483 1.00 52.22 111 PHE A C 1
ATOM 934 O O . PHE A 1 111 ? 31.905 -2.724 -45.802 1.00 52.22 111 PHE A O 1
ATOM 941 N N . VAL A 1 112 ? 30.247 -4.209 -46.131 1.00 57.66 112 VAL A N 1
ATOM 942 C CA . VAL A 1 112 ? 30.919 -4.957 -47.198 1.00 57.66 112 VAL A CA 1
ATOM 943 C C . VAL A 1 112 ? 31.074 -4.089 -48.457 1.00 57.66 112 VAL A C 1
ATOM 945 O O . VAL A 1 112 ? 32.167 -4.014 -49.010 1.00 57.66 112 VAL A O 1
ATOM 948 N N . ASN A 1 113 ? 30.043 -3.331 -48.855 1.00 62.16 113 ASN A N 1
ATOM 949 C CA . ASN A 1 113 ? 30.103 -2.464 -50.042 1.00 62.16 113 ASN A CA 1
ATOM 950 C C . ASN A 1 113 ? 31.029 -1.239 -49.864 1.00 62.16 113 ASN A C 1
ATOM 952 O O . ASN A 1 113 ? 31.782 -0.883 -50.771 1.00 62.16 113 ASN A O 1
ATOM 956 N N . ASN A 1 114 ? 31.030 -0.615 -48.680 1.00 65.44 114 ASN A N 1
ATOM 957 C CA . ASN A 1 114 ? 31.914 0.523 -48.396 1.00 65.44 114 ASN A CA 1
ATOM 958 C C . ASN A 1 114 ? 33.399 0.120 -48.351 1.00 65.44 114 ASN A C 1
ATOM 960 O O . ASN A 1 114 ? 34.258 0.904 -48.755 1.00 65.44 114 ASN A O 1
ATOM 964 N N . HIS A 1 115 ? 33.714 -1.106 -47.916 1.00 78.06 115 HIS A N 1
ATOM 965 C CA . HIS A 1 115 ? 35.095 -1.589 -47.890 1.00 78.06 115 HIS A CA 1
ATOM 966 C C . HIS A 1 115 ? 35.660 -1.809 -49.305 1.00 78.06 115 HIS A C 1
ATOM 968 O O . HIS A 1 115 ? 36.800 -1.432 -49.576 1.00 78.06 115 HIS A O 1
ATOM 974 N N . TYR A 1 116 ? 34.854 -2.327 -50.241 1.00 83.50 116 TYR A N 1
ATOM 975 C CA . TYR A 1 116 ? 35.261 -2.442 -51.649 1.00 83.50 116 TYR A CA 1
ATOM 976 C C . TYR A 1 116 ? 35.487 -1.079 -52.310 1.00 83.50 116 TYR A C 1
ATOM 978 O O . TYR A 1 116 ? 36.427 -0.928 -53.089 1.00 83.50 116 TYR A O 1
ATOM 986 N N . LEU A 1 117 ? 34.678 -0.073 -51.965 1.00 84.50 117 LEU A N 1
ATOM 987 C CA . LEU A 1 117 ? 34.822 1.285 -52.492 1.00 84.50 117 LEU A CA 1
ATOM 988 C C . LEU A 1 117 ? 36.117 1.957 -52.004 1.00 84.50 117 LEU A C 1
ATOM 990 O O . LEU A 1 117 ? 36.829 2.574 -52.798 1.00 84.50 117 LEU A O 1
ATOM 994 N N . PHE A 1 118 ? 36.470 1.781 -50.726 1.00 84.50 118 PHE A N 1
ATOM 995 C CA . PHE A 1 118 ? 37.734 2.277 -50.175 1.00 84.50 118 PHE A CA 1
ATOM 996 C C . PHE A 1 118 ? 38.951 1.597 -50.819 1.00 84.50 118 PHE A C 1
ATOM 998 O O . PHE A 1 118 ? 39.891 2.276 -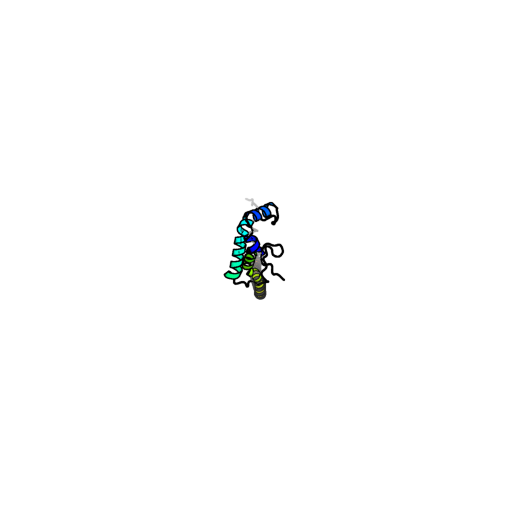51.235 1.00 84.50 118 PHE A O 1
ATOM 1005 N N . LEU A 1 119 ? 38.906 0.268 -50.973 1.00 87.06 119 LEU A N 1
ATOM 1006 C CA . LEU A 1 119 ? 39.960 -0.495 -51.645 1.00 87.06 119 LEU A CA 1
ATOM 1007 C C . LEU A 1 119 ? 40.135 -0.053 -53.102 1.00 87.06 119 LEU A C 1
ATOM 1009 O O . LEU A 1 119 ? 41.258 0.212 -53.526 1.00 87.06 119 LEU A O 1
ATOM 1013 N N . ALA A 1 120 ? 39.043 0.094 -53.855 1.00 89.25 120 ALA A N 1
ATOM 1014 C CA . ALA A 1 120 ? 39.090 0.558 -55.240 1.00 89.25 120 ALA A CA 1
ATOM 1015 C C . ALA A 1 120 ? 39.735 1.948 -55.356 1.00 89.25 120 ALA A C 1
ATOM 1017 O O . ALA A 1 120 ? 40.611 2.155 -56.197 1.00 89.25 120 ALA A O 1
ATOM 1018 N N . CYS A 1 121 ? 39.364 2.882 -54.476 1.00 93.00 121 CYS A N 1
ATOM 1019 C CA . CYS A 1 121 ? 39.939 4.226 -54.455 1.00 93.00 121 CYS A CA 1
ATOM 1020 C C . CYS A 1 121 ? 41.448 4.199 -54.158 1.00 93.00 121 CYS A C 1
ATOM 1022 O O . CYS A 1 121 ? 42.236 4.840 -54.858 1.00 93.00 121 CYS A O 1
ATOM 1024 N N . PHE A 1 122 ? 41.870 3.390 -53.183 1.00 94.31 122 PHE A N 1
ATOM 1025 C CA . PHE A 1 122 ? 43.282 3.213 -52.848 1.00 94.31 122 PHE A CA 1
ATOM 1026 C C . PHE A 1 122 ? 44.094 2.677 -54.037 1.00 94.31 122 PHE A C 1
ATOM 1028 O O . PHE A 1 122 ? 45.140 3.238 -54.370 1.00 94.31 122 PHE A O 1
ATOM 1035 N N . PHE A 1 123 ? 43.595 1.649 -54.733 1.00 94.88 123 PHE A N 1
ATOM 1036 C CA . PHE A 1 123 ? 44.267 1.093 -55.912 1.00 94.88 123 PHE A CA 1
ATOM 1037 C C . PHE A 1 123 ? 44.397 2.105 -57.058 1.00 94.88 123 PHE A C 1
ATOM 1039 O O . PHE A 1 123 ? 45.452 2.161 -57.691 1.00 94.88 123 PHE A O 1
ATOM 1046 N N . ILE A 1 124 ? 43.375 2.930 -57.306 1.00 94.62 124 ILE A N 1
ATOM 1047 C CA . ILE A 1 124 ? 43.402 3.962 -58.358 1.00 94.62 124 ILE A CA 1
ATOM 1048 C C . ILE A 1 124 ? 44.486 5.009 -58.076 1.00 94.62 124 ILE A C 1
ATOM 1050 O O . ILE A 1 124 ? 45.268 5.350 -58.967 1.00 94.62 124 ILE A O 1
ATOM 1054 N N . VAL A 1 125 ? 44.564 5.502 -56.838 1.00 96.38 125 VAL A N 1
ATOM 1055 C CA . VAL A 1 125 ? 45.578 6.488 -56.433 1.00 96.38 125 VAL A CA 1
ATOM 1056 C C . VAL A 1 125 ? 46.981 5.889 -56.514 1.00 96.38 125 VAL A C 1
ATOM 1058 O O . VAL A 1 125 ? 47.907 6.522 -57.015 1.00 96.38 125 VAL A O 1
ATOM 1061 N N . LEU A 1 126 ? 47.152 4.644 -56.078 1.00 96.06 126 LEU A N 1
ATOM 1062 C CA . LEU A 1 126 ? 48.454 3.987 -56.107 1.00 96.06 126 LEU A CA 1
ATOM 1063 C C . LEU A 1 126 ? 48.924 3.750 -57.553 1.00 96.06 126 LEU A C 1
ATOM 1065 O O . LEU A 1 126 ? 50.077 4.033 -57.883 1.00 96.06 126 LEU A O 1
ATOM 1069 N N . LEU A 1 127 ? 48.021 3.334 -58.448 1.00 95.81 127 LEU A N 1
ATOM 1070 C CA . LEU A 1 127 ? 48.302 3.216 -59.882 1.00 95.81 127 LEU A CA 1
ATOM 1071 C C . LEU A 1 127 ? 48.682 4.557 -60.513 1.00 95.81 127 LEU A C 1
ATOM 1073 O O . LEU A 1 127 ? 49.630 4.604 -61.296 1.00 95.81 127 LEU A O 1
ATOM 1077 N N . SER A 1 128 ? 47.990 5.647 -60.172 1.00 94.50 128 SER A N 1
ATOM 1078 C CA . SER A 1 128 ? 48.302 6.969 -60.723 1.00 94.50 128 SER A CA 1
ATOM 1079 C C . SER A 1 128 ? 49.690 7.449 -60.291 1.00 94.50 128 SER A C 1
ATOM 1081 O O . SER A 1 128 ? 50.455 7.929 -61.130 1.00 94.50 128 SER A O 1
ATOM 1083 N N . ILE A 1 129 ? 50.070 7.218 -59.029 1.00 95.50 129 ILE A N 1
ATOM 1084 C CA . ILE A 1 129 ? 51.410 7.512 -58.503 1.00 95.50 129 ILE A CA 1
ATOM 1085 C C . ILE A 1 129 ? 52.469 6.659 -59.210 1.00 95.50 129 ILE A C 1
ATOM 1087 O O . ILE A 1 129 ? 53.486 7.192 -59.656 1.00 95.50 129 ILE A O 1
ATOM 1091 N N . ILE A 1 130 ? 52.239 5.351 -59.366 1.00 94.94 130 ILE A N 1
ATOM 1092 C CA . ILE A 1 130 ? 53.171 4.463 -60.078 1.00 94.94 130 ILE A CA 1
ATOM 1093 C C . ILE A 1 130 ? 53.357 4.938 -61.519 1.00 94.94 130 ILE A C 1
ATOM 1095 O O . ILE A 1 130 ? 54.490 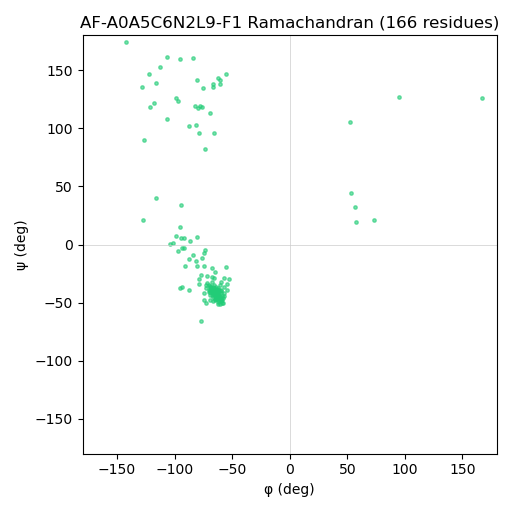5.084 -61.977 1.00 94.94 130 ILE A O 1
ATOM 1099 N N . LEU A 1 131 ? 52.270 5.217 -62.241 1.00 93.75 131 LEU A N 1
ATOM 1100 C CA . LEU A 1 131 ? 52.331 5.708 -63.616 1.00 93.75 131 LEU A CA 1
ATOM 1101 C C . LEU A 1 131 ? 53.037 7.062 -63.707 1.00 93.75 131 LEU A C 1
ATOM 1103 O O . LEU A 1 131 ? 53.833 7.262 -64.626 1.00 93.75 131 LEU A 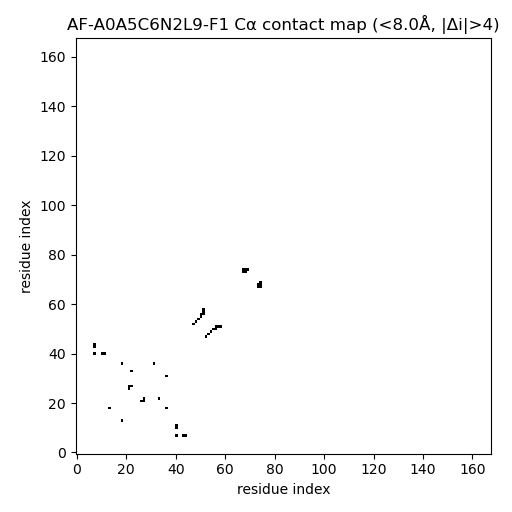O 1
ATOM 1107 N N . TYR A 1 132 ? 52.802 7.958 -62.748 1.00 94.56 132 TYR A N 1
ATOM 1108 C CA . TYR A 1 132 ? 53.485 9.243 -62.654 1.00 94.56 132 TYR A CA 1
ATOM 1109 C C . TYR A 1 132 ? 54.995 9.054 -62.498 1.00 94.56 132 TYR A C 1
ATOM 1111 O O . TYR A 1 132 ? 55.764 9.575 -63.306 1.00 94.56 132 TYR A O 1
ATOM 1119 N N . VAL A 1 133 ? 55.432 8.228 -61.544 1.00 92.44 133 VAL A N 1
ATOM 1120 C CA . VAL A 1 133 ? 56.855 7.941 -61.316 1.00 92.44 133 VAL A CA 1
ATOM 1121 C C . VAL A 1 133 ? 57.471 7.201 -62.501 1.00 92.44 133 VAL A C 1
ATOM 1123 O O . VAL A 1 133 ? 58.584 7.524 -62.901 1.00 92.44 133 VAL A O 1
ATOM 1126 N N . LEU A 1 134 ? 56.777 6.242 -63.118 1.00 90.12 134 LEU A N 1
ATOM 1127 C CA . LEU A 1 134 ? 57.266 5.540 -64.308 1.00 90.12 134 LEU A CA 1
ATOM 1128 C C . LEU A 1 134 ? 57.379 6.467 -65.518 1.00 90.12 134 LEU A C 1
ATOM 1130 O O . LEU A 1 134 ? 58.316 6.326 -66.305 1.00 90.12 134 LEU A O 1
ATOM 1134 N N . ARG A 1 135 ? 56.449 7.412 -65.688 1.00 89.75 135 ARG A N 1
ATOM 1135 C CA . ARG A 1 135 ? 56.536 8.456 -66.713 1.00 89.75 135 ARG A CA 1
ATOM 1136 C C . ARG A 1 135 ? 57.717 9.372 -66.425 1.00 89.75 135 ARG A C 1
ATOM 1138 O O . ARG A 1 135 ? 58.495 9.627 -67.336 1.00 89.75 135 ARG A O 1
ATOM 1145 N N . LEU A 1 136 ? 57.899 9.787 -65.174 1.00 85.94 136 LEU A N 1
ATOM 1146 C CA . LEU A 1 136 ? 59.016 10.626 -64.751 1.00 85.94 136 LEU A CA 1
ATOM 1147 C C . LEU A 1 136 ? 60.358 9.914 -64.949 1.00 85.94 136 LEU A C 1
ATOM 1149 O O . LEU A 1 136 ? 61.273 10.493 -65.516 1.00 85.94 136 LEU A O 1
ATOM 1153 N N . ARG A 1 137 ? 60.458 8.627 -64.597 1.00 85.06 137 ARG A N 1
ATOM 1154 C CA . ARG A 1 137 ? 61.636 7.784 -64.855 1.00 85.06 137 ARG A CA 1
ATOM 1155 C C . ARG A 1 137 ? 61.869 7.574 -66.345 1.00 85.06 137 ARG A C 1
ATOM 1157 O O . ARG A 1 137 ? 63.015 7.593 -66.771 1.00 85.06 137 ARG A O 1
ATOM 1164 N N . ARG A 1 138 ? 60.819 7.395 -67.154 1.00 82.50 138 ARG A N 1
ATOM 1165 C CA . ARG A 1 138 ? 60.945 7.320 -68.620 1.00 82.50 138 ARG A CA 1
ATOM 1166 C C . ARG A 1 138 ? 61.443 8.634 -69.209 1.00 82.50 138 ARG A C 1
ATOM 1168 O O . ARG A 1 138 ? 62.309 8.593 -70.072 1.00 82.50 138 ARG A O 1
ATOM 1175 N N . ILE A 1 139 ? 60.928 9.770 -68.746 1.00 80.12 139 ILE A N 1
ATOM 1176 C CA . ILE A 1 139 ? 61.373 11.095 -69.184 1.00 80.12 139 ILE A CA 1
ATOM 1177 C C . ILE A 1 139 ? 62.810 11.327 -68.729 1.00 80.12 139 ILE A C 1
ATOM 1179 O O . ILE A 1 139 ? 63.639 11.615 -69.571 1.00 80.12 139 ILE A O 1
ATOM 1183 N N . HIS A 1 140 ? 63.147 11.078 -67.465 1.00 76.25 140 HIS A N 1
ATOM 1184 C CA . HIS A 1 140 ? 64.508 11.216 -66.952 1.00 76.25 140 HIS A CA 1
ATOM 1185 C C . HIS A 1 140 ? 65.492 10.265 -67.644 1.00 76.25 140 HIS A C 1
ATOM 1187 O O . HIS A 1 140 ? 66.618 10.650 -67.921 1.00 76.25 140 HIS A O 1
ATOM 1193 N N . ARG A 1 141 ? 65.086 9.033 -67.980 1.00 69.94 141 ARG A N 1
ATOM 1194 C CA . ARG A 1 141 ? 65.910 8.098 -68.761 1.00 69.94 141 ARG A CA 1
ATOM 1195 C C . ARG A 1 141 ? 66.086 8.568 -70.206 1.00 69.94 141 ARG A C 1
ATOM 1197 O O . ARG A 1 141 ? 67.180 8.430 -70.731 1.00 69.94 141 ARG A O 1
ATOM 1204 N N . ARG A 1 142 ? 65.057 9.164 -70.824 1.00 66.25 142 ARG A N 1
ATOM 1205 C CA . ARG A 1 142 ? 65.169 9.821 -72.139 1.00 66.25 142 ARG A CA 1
ATOM 1206 C C . ARG A 1 142 ? 66.058 11.062 -72.080 1.00 66.25 142 ARG A C 1
ATOM 1208 O O . ARG A 1 142 ? 66.890 11.226 -72.957 1.00 66.25 142 ARG A O 1
ATOM 1215 N N . SER A 1 143 ? 65.939 11.887 -71.041 1.00 59.69 143 SER A N 1
ATOM 1216 C CA . SER A 1 143 ? 66.818 13.029 -70.780 1.00 59.69 143 SER A CA 1
ATOM 1217 C C . SER A 1 143 ? 68.257 12.575 -70.537 1.00 59.69 143 SER A C 1
ATOM 1219 O O . SER A 1 143 ? 69.164 13.165 -71.095 1.00 59.69 143 SER A O 1
ATOM 1221 N N . ALA A 1 144 ? 68.474 11.485 -69.797 1.00 59.06 144 ALA A N 1
ATOM 1222 C CA . ALA A 1 144 ? 69.793 10.894 -69.576 1.00 59.06 144 ALA A CA 1
ATOM 1223 C C . ALA A 1 144 ? 70.363 10.196 -70.826 1.00 59.06 144 ALA A C 1
ATOM 1225 O O . ALA A 1 144 ? 71.573 10.132 -70.972 1.00 59.06 144 ALA A O 1
ATOM 1226 N N . GLN A 1 145 ? 69.522 9.702 -71.744 1.00 57.34 145 GLN A N 1
ATOM 1227 C CA . GLN A 1 145 ? 69.949 9.204 -73.063 1.00 57.34 145 GLN A CA 1
ATOM 1228 C C . GLN A 1 145 ? 70.218 10.337 -74.068 1.00 57.34 145 GLN A C 1
ATOM 1230 O O . GLN A 1 145 ? 71.066 10.188 -74.935 1.00 57.34 145 GLN A O 1
ATOM 1235 N N . LEU A 1 146 ? 69.534 11.480 -73.951 1.00 55.16 146 LEU A N 1
ATOM 1236 C CA . LEU A 1 146 ? 69.884 12.720 -74.662 1.00 55.16 146 LEU A CA 1
ATOM 1237 C C . LEU A 1 146 ? 71.120 13.407 -74.055 1.00 55.16 146 LEU A C 1
ATOM 1239 O O . LEU A 1 146 ? 71.759 14.211 -74.721 1.00 55.16 146 LEU A O 1
ATOM 1243 N N . TYR A 1 147 ? 71.463 13.062 -72.813 1.00 49.41 147 TYR A N 1
ATOM 1244 C CA . TYR A 1 147 ? 72.624 13.539 -72.063 1.00 49.41 147 TYR A CA 1
ATOM 1245 C C . TYR A 1 147 ? 73.588 12.378 -71.753 1.00 49.41 147 TYR A C 1
ATOM 1247 O O . TYR A 1 147 ? 74.134 12.274 -70.658 1.00 49.41 147 TYR A O 1
ATOM 1255 N N . THR A 1 148 ? 73.784 11.462 -72.709 1.00 41.84 148 THR A N 1
ATOM 1256 C CA . THR A 1 148 ? 75.010 10.650 -72.758 1.00 41.84 148 THR A CA 1
ATOM 1257 C C . THR A 1 148 ? 76.129 11.475 -73.403 1.00 41.84 148 THR A C 1
ATOM 1259 O O . THR A 1 148 ? 75.861 12.254 -74.317 1.00 41.84 148 THR A O 1
ATOM 1262 N N . PRO A 1 149 ? 77.371 11.361 -72.906 1.00 48.84 149 PRO A N 1
ATOM 1263 C CA . PRO A 1 149 ? 78.364 12.423 -72.963 1.00 48.84 149 PRO A CA 1
ATOM 1264 C C . PRO A 1 149 ? 79.060 12.456 -74.326 1.00 48.84 149 PRO A C 1
ATOM 1266 O O . PRO A 1 149 ? 79.959 11.6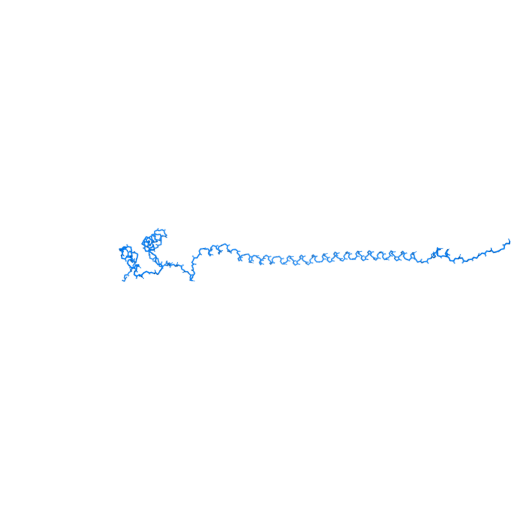63 -74.589 1.00 48.84 149 PRO A O 1
ATOM 1269 N N . SER A 1 150 ? 78.691 13.402 -75.186 1.00 44.38 150 SER A N 1
ATOM 1270 C CA . SER A 1 150 ? 79.563 13.836 -76.278 1.00 44.38 150 SER A CA 1
ATOM 1271 C C . SER A 1 150 ? 80.124 15.213 -75.938 1.00 44.38 150 SER A C 1
ATOM 1273 O O . SER A 1 150 ? 79.388 16.197 -75.950 1.00 44.38 150 SER A O 1
ATOM 1275 N N . SER A 1 151 ? 81.423 15.229 -75.620 1.00 45.09 151 SER A N 1
ATOM 1276 C CA . SER A 1 151 ? 82.326 16.385 -75.503 1.00 45.09 151 SER A CA 1
ATOM 1277 C C . SER A 1 151 ? 81.860 17.527 -74.595 1.00 45.09 151 SER A C 1
ATOM 1279 O O . SER A 1 151 ? 81.033 18.342 -74.985 1.00 45.09 151 SER A O 1
ATOM 1281 N N . VAL A 1 152 ? 82.469 17.635 -73.411 1.00 46.91 152 VAL A N 1
ATOM 1282 C CA . VAL A 1 152 ? 82.470 18.851 -72.584 1.00 46.91 152 VAL A CA 1
ATOM 1283 C C . VAL A 1 152 ? 83.668 19.695 -73.050 1.00 46.91 152 VAL A C 1
ATOM 1285 O O . VAL A 1 152 ? 84.785 19.368 -72.667 1.00 46.91 152 VAL A O 1
ATOM 1288 N N . PRO A 1 153 ? 83.512 20.761 -73.862 1.00 48.91 153 PRO A N 1
ATOM 1289 C CA . PRO A 1 153 ? 84.663 21.511 -74.392 1.00 48.91 153 PRO A CA 1
ATOM 1290 C C . PRO A 1 153 ? 85.355 22.398 -73.342 1.00 48.91 153 PRO A C 1
ATOM 1292 O O . PRO A 1 153 ? 86.359 23.043 -73.622 1.00 48.91 153 PRO A O 1
ATOM 1295 N N . TRP A 1 154 ? 84.797 22.475 -72.132 1.00 52.88 154 TRP A N 1
ATOM 1296 C CA . TRP A 1 154 ? 85.194 23.431 -71.097 1.00 52.88 154 TRP A CA 1
ATOM 1297 C C . TRP A 1 154 ? 86.180 22.866 -70.066 1.00 52.88 154 TRP A C 1
ATOM 1299 O O . TRP A 1 154 ? 86.662 23.624 -69.228 1.00 52.88 154 TRP A O 1
ATOM 1309 N N . LEU A 1 155 ? 86.504 21.566 -70.120 1.00 45.31 155 LEU A N 1
ATOM 1310 C CA . LEU A 1 155 ? 87.471 20.952 -69.199 1.00 45.31 155 LEU A CA 1
ATOM 1311 C C . LEU A 1 155 ? 88.921 20.972 -69.731 1.00 45.31 155 LEU A C 1
ATOM 1313 O O . LEU A 1 155 ? 89.850 20.890 -68.933 1.00 45.31 155 LEU A O 1
ATOM 1317 N N . GLU A 1 156 ? 89.141 21.156 -71.040 1.00 49.56 156 GLU A N 1
ATOM 1318 C CA . GLU A 1 156 ? 90.490 21.292 -71.622 1.00 49.56 156 GLU A CA 1
ATOM 1319 C C . GLU A 1 156 ? 91.100 22.705 -71.492 1.00 49.56 156 GLU A C 1
ATOM 1321 O O . GLU A 1 156 ? 92.309 22.865 -71.660 1.00 49.56 156 GLU A O 1
ATOM 1326 N N . ALA A 1 157 ? 90.316 23.736 -71.153 1.00 46.12 157 ALA A N 1
ATOM 1327 C CA . ALA A 1 157 ? 90.808 25.121 -71.089 1.00 46.12 157 ALA A CA 1
ATOM 1328 C C . ALA A 1 157 ? 91.669 25.439 -69.843 1.00 46.12 157 ALA A C 1
ATOM 1330 O O . ALA A 1 157 ? 92.307 26.486 -69.791 1.00 46.12 157 ALA A O 1
ATOM 1331 N N . GLY A 1 158 ? 91.707 24.549 -68.843 1.00 50.50 158 GLY A N 1
ATOM 1332 C CA . GLY A 1 158 ? 92.387 24.782 -67.559 1.00 50.50 158 GLY A CA 1
ATOM 1333 C C . GLY A 1 158 ? 93.733 24.072 -67.364 1.00 50.50 158 GLY A C 1
ATOM 1334 O O . GLY A 1 158 ? 94.320 24.209 -66.295 1.00 50.50 158 GLY A O 1
ATOM 1335 N N . LEU A 1 159 ? 94.223 23.297 -68.344 1.00 50.00 159 LEU A N 1
ATOM 1336 C CA . LEU A 1 159 ? 95.344 22.354 -68.148 1.00 50.00 159 LEU A CA 1
ATOM 1337 C C . LEU A 1 159 ? 96.518 22.488 -69.142 1.00 50.00 159 LEU A C 1
ATOM 1339 O O . LEU A 1 159 ? 97.328 21.572 -69.265 1.00 50.00 159 LEU A O 1
ATOM 1343 N N . ARG A 1 160 ? 96.685 23.638 -69.813 1.00 38.88 160 ARG A N 1
ATOM 1344 C CA . ARG A 1 160 ? 97.912 23.953 -70.578 1.00 38.88 160 ARG A CA 1
ATOM 1345 C C . ARG A 1 160 ? 98.528 25.299 -70.176 1.00 38.88 160 ARG A C 1
ATOM 1347 O O . ARG A 1 160 ? 98.267 26.322 -70.790 1.00 38.88 160 ARG A O 1
ATOM 1354 N N . SER A 1 161 ? 99.417 25.249 -69.192 1.00 44.62 161 SER A N 1
ATOM 1355 C CA . SER A 1 161 ? 100.688 26.002 -69.176 1.00 44.62 161 SER A CA 1
ATOM 1356 C C . SER A 1 161 ? 101.801 24.945 -69.287 1.00 44.62 161 SER A C 1
ATOM 1358 O O . SER A 1 161 ? 101.532 23.832 -68.829 1.00 44.62 161 SER A O 1
ATOM 1360 N N . PRO A 1 162 ? 103.020 25.184 -69.829 1.00 45.75 162 PRO A N 1
ATOM 1361 C CA . PRO A 1 162 ? 103.747 26.461 -69.926 1.00 45.75 162 PRO A CA 1
ATOM 1362 C C . PRO A 1 162 ? 104.543 26.652 -71.250 1.00 45.75 162 PRO A C 1
ATOM 1364 O O . PRO A 1 162 ? 104.654 25.737 -72.057 1.00 45.75 162 PRO A O 1
ATOM 1367 N N . THR A 1 163 ? 105.143 27.829 -71.468 1.00 41.03 163 THR A N 1
ATOM 1368 C CA . THR A 1 163 ? 106.586 28.037 -71.774 1.00 41.03 163 THR A CA 1
ATOM 1369 C C . THR A 1 163 ? 106.833 29.466 -72.270 1.00 41.03 163 THR A C 1
ATOM 1371 O O . THR A 1 163 ? 106.196 29.956 -73.196 1.00 41.03 163 THR A O 1
ATOM 1374 N N . LEU A 1 164 ? 107.769 30.137 -71.601 1.00 49.53 164 LEU A N 1
ATOM 1375 C CA . LEU A 1 164 ? 108.389 31.391 -72.025 1.00 49.53 164 LEU A CA 1
ATOM 1376 C C . LEU A 1 164 ? 109.149 31.188 -73.348 1.00 49.53 164 LEU A C 1
ATOM 1378 O O . LEU A 1 164 ? 109.848 30.180 -73.466 1.00 49.53 164 LEU A O 1
ATOM 1382 N N . PRO A 1 165 ? 109.150 32.162 -74.272 1.00 44.62 165 PRO A N 1
ATOM 1383 C CA . PRO A 1 165 ? 110.212 32.299 -75.254 1.00 44.62 165 PRO A CA 1
ATOM 1384 C C . PRO A 1 165 ? 111.233 33.367 -74.824 1.00 44.62 165 PRO A C 1
ATOM 1386 O O . PRO A 1 165 ? 110.895 34.515 -74.544 1.00 44.62 165 PRO A O 1
ATOM 1389 N N . VAL A 1 166 ? 112.497 32.946 -7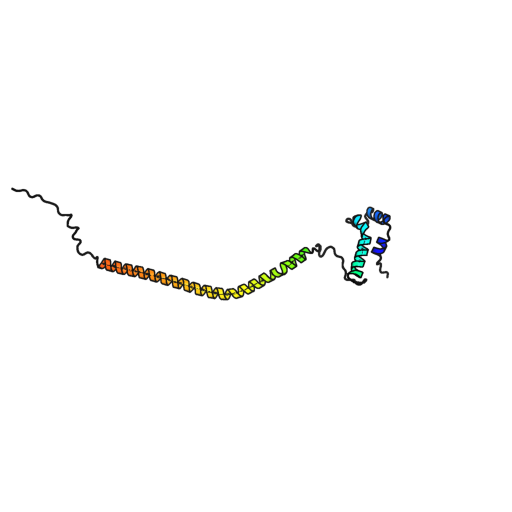4.789 1.00 40.56 166 VAL A N 1
ATOM 1390 C CA . VAL A 1 166 ? 113.702 33.785 -74.902 1.00 40.56 166 VAL A CA 1
ATOM 1391 C C . VAL A 1 166 ? 114.002 34.022 -76.392 1.00 40.56 166 VAL A C 1
ATOM 1393 O O . VAL A 1 166 ? 113.611 33.197 -77.218 1.00 40.56 166 VAL A O 1
ATOM 1396 N N . SER A 1 167 ? 114.789 35.074 -76.671 1.00 37.84 167 SER A N 1
ATOM 1397 C CA . SER A 1 167 ? 115.472 35.503 -77.917 1.00 37.84 167 SER A CA 1
ATOM 1398 C C . SER A 1 167 ? 114.687 36.519 -78.761 1.00 37.84 167 SER A C 1
ATOM 1400 O O . SER A 1 167 ? 113.515 36.301 -79.038 1.00 37.84 167 SER A O 1
ATOM 1402 N N . LEU A 1 168 ? 115.232 37.676 -79.159 1.00 37.47 168 LEU A N 1
ATOM 1403 C CA . LEU A 1 168 ? 116.620 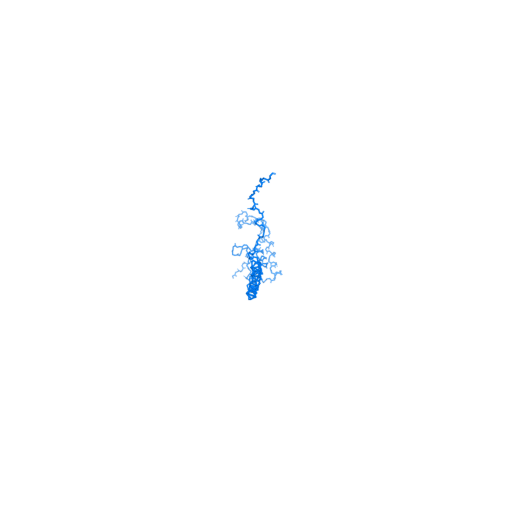38.126 -79.351 1.00 37.47 168 LEU A CA 1
ATOM 1404 C C . LEU A 1 168 ? 116.817 39.557 -78.816 1.00 37.47 168 LEU A C 1
ATOM 1406 O O . LEU A 1 168 ? 115.859 40.353 -78.943 1.00 37.47 168 LEU A O 1
#

pLDDT: mean 74.88, std 18.5, range [31.11, 96.38]

Mean predicted aligned error: 19.49 Å